Protein AF-H3H9A7-F1 (afdb_monomer)

Organism: Phytophthora ramorum (NCBI:txid164328)

Radius of gyration: 27.56 Å; Cα contacts (8 Å, |Δi|>4): 12; chains: 1; bounding box: 41×67×58 Å

Sequence (118 aa):
MSLPVTSWKRFARELHDGRIEQICILSDVERMTCEAEELNQLISEGADALSAKSKKERFDEQGWDSLKASPFYKVLREYKDVLPDDIPAELPQDKGVQHEIDLVPGTKYCVTRQWPLP

Secondary structure (DSSP, 8-state):
-PPPP--HHHHHHHHHTT----------HHHHHHHHHHHHHHHHHHHHHS----HHHHHHHHSTTGGGGSTTHHHHHHTTTTS-SS--SSPPPP-S-PPP--PPTTPPPP--PPPPP-

Structure (mmCIF, N/CA/C/O backbone):
data_AF-H3H9A7-F1
#
_entry.id   AF-H3H9A7-F1
#
loop_
_atom_site.group_PDB
_atom_site.id
_atom_site.type_symbol
_atom_site.label_atom_id
_atom_site.label_alt_id
_atom_site.label_comp_id
_atom_site.label_asym_id
_atom_site.label_entity_id
_atom_site.label_seq_id
_atom_site.pdbx_PDB_ins_code
_atom_site.Cartn_x
_atom_site.Cartn_y
_atom_site.Cartn_z
_atom_site.occupancy
_atom_site.B_iso_or_equiv
_atom_site.auth_seq_id
_atom_site.auth_comp_id
_atom_site.auth_asym_id
_atom_site.auth_atom_id
_atom_site.pdbx_PDB_model_num
ATOM 1 N N . MET A 1 1 ? 7.542 46.978 -25.874 1.00 48.00 1 MET A N 1
ATOM 2 C CA . MET A 1 1 ? 6.642 46.053 -26.595 1.00 48.00 1 MET A CA 1
ATOM 3 C C . MET A 1 1 ? 5.913 45.237 -25.541 1.00 48.00 1 MET A C 1
ATOM 5 O O . MET A 1 1 ? 6.565 44.449 -24.873 1.00 48.00 1 MET A O 1
ATOM 9 N N . SER A 1 2 ? 4.630 45.496 -25.290 1.00 65.75 2 SER A N 1
ATOM 10 C CA . SER A 1 2 ? 3.822 44.660 -24.394 1.00 65.75 2 SER A CA 1
ATOM 11 C C . SER A 1 2 ? 3.300 43.454 -25.171 1.00 65.75 2 SER A C 1
ATOM 13 O O . SER A 1 2 ? 2.890 43.588 -26.324 1.00 65.75 2 SER A O 1
ATOM 15 N N . LEU A 1 3 ? 3.328 42.273 -24.556 1.00 64.31 3 LEU A N 1
ATOM 16 C CA . LEU A 1 3 ? 2.652 41.113 -25.128 1.00 64.31 3 LEU A CA 1
ATOM 17 C C . LEU A 1 3 ? 1.132 41.343 -25.072 1.00 64.31 3 LEU A C 1
ATOM 19 O O . LEU A 1 3 ? 0.638 41.902 -24.086 1.00 64.31 3 LEU A O 1
ATOM 23 N N . PRO A 1 4 ? 0.377 40.943 -26.108 1.00 70.44 4 PRO A N 1
ATOM 24 C CA . PRO A 1 4 ? -1.071 41.057 -26.088 1.00 70.44 4 PRO A CA 1
ATOM 25 C C . PRO A 1 4 ? -1.639 40.169 -24.977 1.00 70.44 4 PRO A C 1
ATOM 27 O O . PRO A 1 4 ? -1.412 38.960 -24.944 1.00 70.44 4 PRO A O 1
ATOM 30 N N . VAL A 1 5 ? -2.393 40.772 -24.061 1.00 77.12 5 VAL A N 1
ATOM 31 C CA . VAL A 1 5 ? -3.079 40.035 -22.997 1.00 77.12 5 VAL A CA 1
ATOM 32 C C . VAL A 1 5 ? -4.300 39.345 -23.604 1.00 77.12 5 VAL A C 1
ATOM 34 O O . VAL A 1 5 ? -5.200 40.000 -24.128 1.00 77.12 5 VAL A O 1
ATOM 37 N N . THR A 1 6 ? -4.337 38.016 -23.540 1.00 83.00 6 THR A N 1
ATOM 38 C CA . THR A 1 6 ? -5.484 37.209 -23.974 1.00 83.00 6 THR A CA 1
ATOM 39 C C . THR A 1 6 ? -6.265 36.699 -22.765 1.00 83.00 6 THR A C 1
ATOM 41 O O . THR A 1 6 ? -5.703 36.423 -21.708 1.00 83.00 6 THR A O 1
ATOM 44 N N . SER A 1 7 ? -7.585 36.573 -22.898 1.00 88.88 7 SER A N 1
ATOM 45 C CA . SER A 1 7 ? -8.414 35.978 -21.843 1.00 88.88 7 SER A CA 1
ATOM 46 C C . SER A 1 7 ? -8.175 34.466 -21.742 1.00 88.88 7 SER A C 1
ATOM 48 O O . SER A 1 7 ? -8.057 33.799 -22.773 1.00 88.88 7 SER A O 1
ATOM 50 N N . TRP A 1 8 ? -8.250 33.901 -20.532 1.00 86.38 8 TRP A N 1
ATOM 51 C CA . TRP A 1 8 ? -8.105 32.455 -20.296 1.00 86.38 8 TRP A CA 1
ATOM 52 C C . TRP A 1 8 ? -9.012 31.592 -21.189 1.00 86.38 8 TRP A C 1
ATOM 54 O O . TRP A 1 8 ? -8.566 30.618 -21.788 1.00 86.38 8 TRP A O 1
ATOM 64 N N . LYS A 1 9 ? -10.281 31.992 -21.362 1.00 91.88 9 LYS A N 1
ATOM 65 C CA . LYS A 1 9 ? -11.243 31.270 -22.217 1.00 91.88 9 LYS A CA 1
ATOM 66 C C . LYS A 1 9 ? -10.794 31.185 -23.676 1.00 91.88 9 LYS A C 1
ATOM 68 O O . LYS A 1 9 ? -11.102 30.210 -24.352 1.00 91.88 9 LYS A O 1
ATOM 73 N N . ARG A 1 10 ? -10.132 32.228 -24.184 1.00 90.38 10 ARG A N 1
ATOM 74 C CA . ARG A 1 10 ? -9.617 32.258 -25.556 1.00 90.38 10 ARG A CA 1
ATOM 75 C C . ARG A 1 10 ? -8.350 31.420 -25.674 1.00 90.38 10 ARG A C 1
ATOM 77 O O . ARG A 1 10 ? -8.284 30.598 -26.578 1.00 90.38 10 ARG A O 1
ATOM 84 N N . PHE A 1 11 ? -7.426 31.582 -24.730 1.00 87.88 11 PHE A N 1
ATOM 85 C CA . PHE A 1 11 ? -6.205 30.786 -24.641 1.00 87.88 11 PHE A CA 1
ATOM 86 C C . PHE A 1 11 ? -6.499 29.278 -24.619 1.00 87.88 11 PHE A C 1
ATOM 88 O O . PHE A 1 11 ? -5.965 28.541 -25.437 1.00 87.88 11 PHE A O 1
ATOM 95 N N . ALA A 1 12 ? -7.426 28.828 -23.767 1.00 90.62 12 ALA A N 1
ATOM 96 C CA . ALA A 1 12 ? -7.792 27.415 -23.667 1.00 90.62 12 ALA A CA 1
ATOM 97 C C . ALA A 1 12 ? -8.382 26.847 -24.972 1.00 90.62 12 ALA A C 1
ATOM 99 O O . ALA A 1 12 ? -8.080 25.715 -25.340 1.00 90.62 12 ALA A O 1
ATOM 100 N N . ARG A 1 13 ? -9.195 27.634 -25.696 1.00 94.19 13 ARG A N 1
ATOM 101 C CA . ARG A 1 13 ? -9.719 27.229 -27.012 1.00 94.19 13 ARG A CA 1
ATOM 102 C C . ARG A 1 13 ? -8.615 27.129 -28.057 1.00 94.19 13 ARG A C 1
ATOM 104 O O . ARG A 1 13 ? -8.5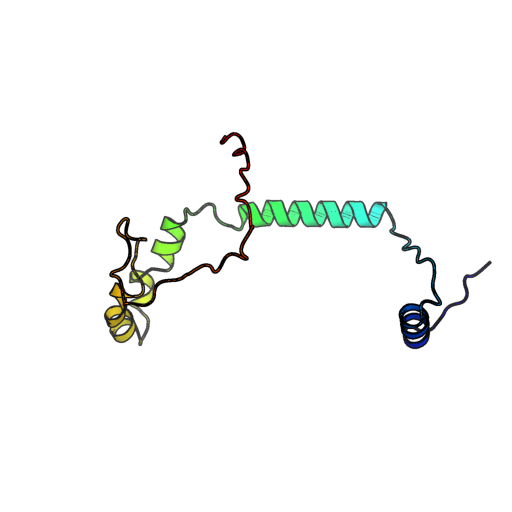39 26.137 -28.761 1.00 94.19 13 ARG A O 1
ATOM 111 N N . GLU A 1 14 ? -7.752 28.138 -28.148 1.00 92.12 14 GLU A N 1
ATOM 112 C CA . GLU A 1 14 ? -6.652 28.139 -29.118 1.00 92.12 14 GLU A CA 1
ATOM 113 C C . GLU A 1 14 ? -5.636 27.019 -28.833 1.00 92.12 14 GLU A C 1
ATOM 115 O O . GLU A 1 14 ? -5.111 26.438 -29.780 1.00 92.12 14 GLU A O 1
ATOM 120 N N . LEU A 1 15 ? -5.432 26.651 -27.563 1.00 89.88 15 LEU A N 1
ATOM 121 C CA . LEU A 1 15 ? -4.642 25.481 -27.174 1.00 89.88 15 LEU A CA 1
ATOM 122 C C . LEU A 1 15 ? -5.297 24.169 -27.630 1.00 89.88 15 LEU A C 1
ATOM 124 O O . LEU A 1 15 ? -4.635 23.330 -28.232 1.00 89.88 15 LEU A O 1
ATOM 128 N N . HIS A 1 16 ? -6.599 24.006 -27.374 1.00 91.88 16 HIS A N 1
ATOM 129 C CA . HIS A 1 16 ? -7.352 22.814 -27.773 1.00 91.88 16 HIS A CA 1
ATOM 130 C C . HIS A 1 16 ? -7.407 22.643 -29.298 1.00 91.88 16 HIS A C 1
ATOM 132 O O . HIS A 1 16 ? -7.290 21.535 -29.811 1.00 91.88 16 HIS A O 1
ATOM 138 N N . ASP A 1 17 ? -7.541 23.748 -30.030 1.00 94.81 17 A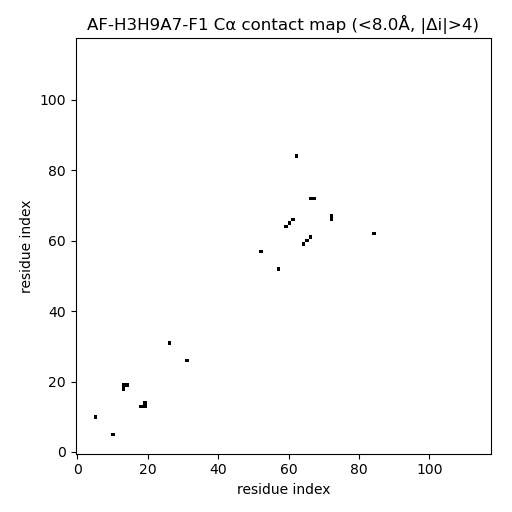SP A N 1
ATOM 139 C CA . ASP A 1 17 ? -7.592 23.756 -31.492 1.00 94.81 17 ASP A CA 1
ATOM 140 C C . ASP A 1 17 ? -6.199 23.629 -32.142 1.00 94.81 17 ASP A C 1
ATOM 142 O O . ASP A 1 17 ? -6.079 23.758 -33.360 1.00 94.81 17 ASP A O 1
ATOM 146 N N . GLY A 1 18 ? -5.137 23.431 -31.348 1.00 90.62 18 GLY A N 1
ATOM 147 C CA . GLY A 1 18 ? -3.762 23.282 -31.832 1.00 90.62 18 GLY A CA 1
ATOM 148 C C . GLY A 1 18 ? -3.171 24.548 -32.458 1.00 90.62 18 GLY A C 1
ATOM 149 O O . GLY A 1 18 ? -2.179 24.475 -33.174 1.00 90.62 18 GLY A O 1
ATOM 150 N N . ARG A 1 19 ? -3.773 25.719 -32.210 1.00 91.06 19 ARG A N 1
ATOM 151 C CA . ARG A 1 19 ? -3.323 27.014 -32.751 1.00 91.06 19 ARG A CA 1
ATOM 152 C C . ARG A 1 19 ? -2.171 27.637 -31.968 1.00 91.06 19 ARG A C 1
ATOM 154 O O . ARG A 1 19 ? -1.602 28.629 -32.414 1.00 91.06 19 ARG A O 1
ATOM 161 N N . ILE A 1 20 ? -1.856 27.091 -30.798 1.00 90.31 20 ILE A N 1
ATOM 162 C CA . ILE A 1 20 ? -0.732 27.519 -29.969 1.00 90.31 20 ILE A CA 1
ATOM 163 C C . ILE A 1 20 ? 0.385 26.492 -30.128 1.00 90.31 20 ILE A C 1
ATOM 165 O O . ILE A 1 20 ? 0.291 25.386 -29.606 1.00 90.31 20 ILE A O 1
ATOM 169 N N . GLU A 1 21 ? 1.443 26.871 -30.839 1.00 84.44 21 GLU A N 1
ATOM 170 C CA . GLU A 1 21 ? 2.592 25.994 -31.094 1.00 84.44 21 GLU A CA 1
ATOM 171 C C . GLU A 1 21 ? 3.597 25.987 -29.934 1.00 84.44 21 GLU A C 1
ATOM 173 O O . GLU A 1 21 ? 4.307 25.004 -29.729 1.00 84.44 21 GLU A O 1
ATOM 178 N N . GLN A 1 22 ? 3.673 27.081 -29.166 1.00 81.88 22 GLN A N 1
ATOM 179 C CA . GLN A 1 22 ? 4.638 27.251 -28.080 1.00 81.88 22 GLN A CA 1
ATOM 180 C C . GLN A 1 22 ? 4.037 28.032 -26.911 1.00 81.88 22 GLN A C 1
ATOM 182 O O . GLN A 1 22 ? 3.322 29.018 -27.095 1.00 81.88 22 GLN A O 1
ATOM 187 N N . ILE A 1 23 ? 4.371 27.602 -25.694 1.00 82.44 23 ILE A N 1
ATOM 188 C CA . ILE A 1 23 ? 4.047 28.292 -24.445 1.00 82.44 23 ILE A CA 1
ATOM 189 C C . ILE A 1 23 ? 5.354 28.460 -23.675 1.00 82.44 23 ILE A C 1
ATOM 191 O O . ILE A 1 23 ? 6.026 27.476 -23.375 1.00 82.44 23 ILE A O 1
ATOM 195 N N . CYS A 1 24 ? 5.695 29.701 -23.334 1.00 71.81 24 CYS A N 1
ATOM 196 C CA . CYS A 1 24 ? 6.826 30.005 -22.464 1.00 71.81 24 CYS A CA 1
ATOM 197 C C . CYS A 1 24 ? 6.302 30.387 -21.081 1.00 71.81 24 CYS A C 1
ATOM 199 O O . CYS A 1 24 ? 5.575 31.371 -20.937 1.00 71.81 24 CYS A O 1
ATOM 201 N N . ILE A 1 25 ? 6.683 29.616 -20.066 1.00 77.19 25 ILE A N 1
ATOM 202 C CA . ILE A 1 25 ? 6.432 29.952 -18.666 1.00 77.19 25 ILE A CA 1
ATOM 203 C C . ILE A 1 25 ? 7.657 30.720 -18.178 1.00 77.19 25 ILE A C 1
ATOM 205 O O . ILE A 1 25 ? 8.756 30.173 -18.134 1.00 77.19 25 ILE A O 1
ATOM 209 N N . LEU A 1 26 ? 7.478 31.998 -17.845 1.00 71.88 26 LEU A N 1
ATOM 210 C CA . LEU A 1 26 ? 8.517 32.783 -17.186 1.00 71.88 26 LEU A CA 1
ATOM 211 C C . LEU A 1 26 ? 8.544 32.371 -15.713 1.00 71.88 26 LEU A C 1
ATOM 213 O O . LEU A 1 26 ? 7.827 32.931 -14.887 1.00 71.88 26 LEU A O 1
ATOM 217 N N . SER A 1 27 ? 9.313 31.334 -15.403 1.00 64.69 27 SER A N 1
ATOM 218 C CA . SER A 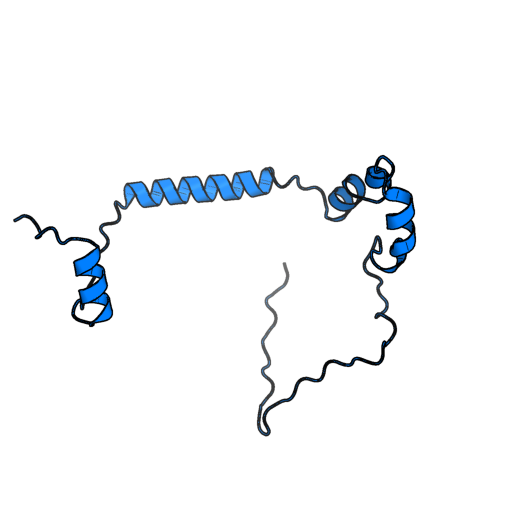1 27 ? 9.655 30.994 -14.028 1.00 64.69 27 SER A CA 1
ATOM 219 C C . SER A 1 27 ? 10.710 31.983 -13.546 1.00 64.69 27 SER A C 1
ATOM 221 O O . SER A 1 27 ? 11.811 32.028 -14.094 1.00 64.69 27 SER A O 1
ATOM 223 N N . ASP A 1 28 ? 10.360 32.782 -12.543 1.00 70.75 28 ASP A N 1
ATOM 224 C CA . ASP A 1 28 ? 11.341 33.518 -11.756 1.00 70.75 28 ASP A CA 1
ATOM 225 C C . ASP A 1 28 ? 12.224 32.479 -11.056 1.00 70.75 28 ASP A C 1
ATOM 227 O O . ASP A 1 28 ? 11.769 31.775 -10.152 1.00 70.75 28 ASP A O 1
ATOM 231 N N . VAL A 1 29 ? 13.436 32.285 -11.580 1.00 62.09 29 VAL A N 1
ATOM 232 C CA . VAL A 1 29 ? 14.341 31.210 -11.153 1.00 62.09 29 VAL A CA 1
ATOM 233 C C . VAL A 1 29 ? 14.625 31.321 -9.658 1.00 62.09 29 VAL A C 1
ATOM 235 O O . VAL A 1 29 ? 14.661 30.294 -8.990 1.00 62.09 29 VAL A O 1
ATOM 238 N N . GLU A 1 30 ? 14.717 32.543 -9.125 1.00 62.84 30 GLU A N 1
ATOM 239 C CA . GLU A 1 30 ? 14.923 32.791 -7.694 1.00 62.84 30 GLU A CA 1
ATOM 240 C C . GLU A 1 30 ? 13.719 32.344 -6.857 1.00 62.84 30 GLU A C 1
ATOM 242 O O . GLU A 1 30 ? 13.877 31.722 -5.806 1.00 62.84 30 GLU A O 1
ATOM 247 N N . ARG A 1 31 ? 12.493 32.580 -7.341 1.00 63.56 31 ARG A N 1
ATOM 248 C CA . ARG A 1 31 ? 11.282 32.126 -6.645 1.00 63.56 31 ARG A CA 1
ATOM 249 C C . ARG A 1 31 ? 11.145 30.607 -6.679 1.00 63.56 31 ARG A C 1
ATOM 251 O O . ARG A 1 31 ? 10.725 30.012 -5.695 1.00 63.56 31 ARG A O 1
ATOM 258 N N . MET A 1 32 ? 11.531 29.981 -7.789 1.00 61.06 32 MET A N 1
ATOM 259 C CA . MET A 1 32 ? 11.477 28.529 -7.945 1.00 61.06 32 MET A CA 1
ATOM 260 C C . MET A 1 32 ? 12.516 27.818 -7.070 1.00 61.06 32 MET A C 1
ATOM 262 O O . MET A 1 32 ? 12.232 26.741 -6.553 1.00 61.06 32 MET A O 1
ATOM 266 N N . THR A 1 33 ? 13.697 28.415 -6.869 1.00 64.00 33 THR A N 1
ATOM 267 C CA . THR A 1 33 ? 14.698 27.886 -5.933 1.00 64.00 33 THR A CA 1
ATOM 268 C C . THR A 1 33 ? 14.241 28.016 -4.486 1.00 64.00 33 THR A C 1
ATOM 270 O O . THR A 1 33 ? 14.357 27.039 -3.756 1.00 64.00 33 THR A O 1
ATOM 273 N N . CYS A 1 34 ? 13.634 29.143 -4.093 1.00 65.75 34 CYS A N 1
ATOM 274 C CA . CYS A 1 34 ? 13.072 29.299 -2.747 1.00 65.75 34 CYS A CA 1
ATOM 275 C C . CYS A 1 34 ? 11.914 28.323 -2.495 1.00 65.75 34 CYS A C 1
ATOM 277 O O . CYS A 1 34 ? 11.913 27.635 -1.484 1.00 65.75 34 CYS A O 1
ATOM 279 N N . GLU A 1 35 ? 10.971 28.191 -3.436 1.00 68.75 35 GLU A N 1
ATOM 280 C CA . GLU A 1 35 ? 9.858 27.233 -3.328 1.00 68.75 35 GLU A CA 1
ATOM 281 C C . GLU A 1 35 ? 10.370 25.777 -3.276 1.00 68.75 35 GLU A C 1
ATOM 283 O O . GLU A 1 35 ? 9.828 24.950 -2.546 1.00 68.75 35 GLU A O 1
ATOM 288 N N . ALA A 1 36 ? 11.435 25.444 -4.015 1.00 73.12 36 ALA A N 1
ATOM 289 C CA . ALA A 1 36 ? 12.051 24.117 -3.973 1.00 73.12 36 ALA A CA 1
ATOM 290 C C . ALA A 1 36 ? 12.813 23.857 -2.663 1.00 73.12 36 ALA A C 1
ATOM 292 O O . ALA A 1 36 ? 12.775 22.741 -2.147 1.00 73.12 36 ALA A O 1
ATOM 293 N N . GLU A 1 37 ? 13.498 24.860 -2.116 1.00 76.44 37 GLU A N 1
ATOM 294 C CA . GLU A 1 37 ? 14.156 24.786 -0.809 1.00 76.44 37 GLU A CA 1
ATOM 295 C C . GLU A 1 37 ? 13.131 24.656 0.321 1.00 76.44 37 GLU A C 1
ATOM 297 O O . GLU A 1 37 ? 13.282 23.773 1.159 1.00 76.44 37 GLU A O 1
ATOM 302 N N . GLU A 1 38 ? 12.042 25.428 0.286 1.00 74.62 38 GLU A N 1
ATOM 303 C CA . GLU A 1 38 ? 10.912 25.317 1.217 1.0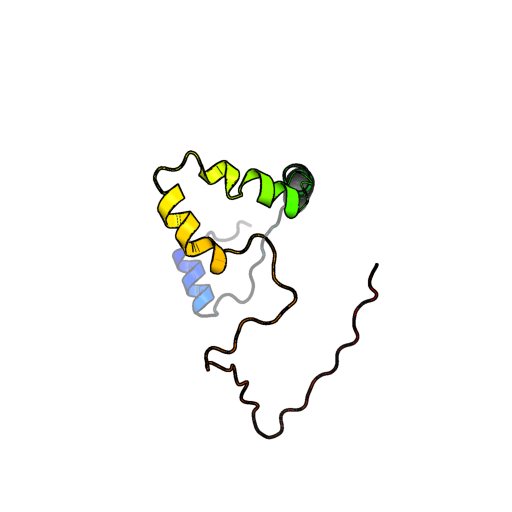0 74.62 38 GLU A CA 1
ATOM 304 C C . GLU A 1 38 ? 10.240 23.940 1.133 1.00 74.62 38 GLU A C 1
ATOM 306 O O . GLU A 1 38 ? 9.941 23.332 2.160 1.00 74.62 38 GLU A O 1
ATOM 311 N N . LEU A 1 39 ? 10.053 23.393 -0.075 1.00 71.69 39 LEU A N 1
ATOM 312 C CA . LEU A 1 39 ? 9.542 22.032 -0.257 1.00 71.69 39 LEU A CA 1
ATOM 313 C C . LEU A 1 39 ? 10.513 20.976 0.279 1.00 71.69 39 LEU A C 1
ATOM 315 O O . LEU A 1 39 ? 10.078 20.032 0.933 1.00 71.69 39 LEU A O 1
ATOM 319 N N . ASN A 1 40 ? 11.817 21.124 0.045 1.00 76.75 40 ASN A N 1
ATOM 320 C CA . ASN A 1 40 ? 12.826 20.218 0.598 1.00 76.75 40 ASN A CA 1
ATOM 321 C C . ASN A 1 40 ? 12.879 20.297 2.130 1.00 76.75 40 ASN A C 1
ATOM 323 O O . ASN A 1 40 ? 13.037 19.271 2.791 1.00 76.75 40 ASN A O 1
ATOM 327 N N . GLN A 1 41 ? 12.694 21.489 2.695 1.00 75.88 41 GLN A N 1
ATOM 328 C CA . GLN A 1 41 ? 12.637 21.712 4.134 1.00 75.88 41 GLN A CA 1
ATOM 329 C C . GLN A 1 41 ? 11.369 21.092 4.731 1.00 75.88 41 GLN A C 1
ATOM 331 O O . GLN A 1 41 ? 11.473 20.345 5.694 1.00 75.88 41 GLN A O 1
ATOM 336 N N . LEU A 1 42 ? 10.208 21.245 4.084 1.00 68.12 42 LEU A N 1
ATOM 337 C CA . LEU A 1 42 ? 8.960 20.563 4.451 1.00 68.12 42 LEU A CA 1
ATOM 338 C C . LEU A 1 42 ? 9.041 19.036 4.319 1.00 68.12 42 LEU A C 1
ATOM 340 O O . LEU A 1 42 ? 8.424 18.323 5.105 1.00 68.12 42 LEU A O 1
ATOM 344 N N . ILE A 1 43 ? 9.785 18.508 3.343 1.00 69.56 43 ILE A N 1
ATOM 345 C CA . ILE A 1 43 ? 10.017 17.061 3.201 1.00 69.56 43 ILE A CA 1
ATOM 346 C C . ILE A 1 43 ? 10.941 16.556 4.314 1.00 69.56 43 ILE A C 1
ATOM 348 O O . ILE A 1 43 ? 10.679 15.497 4.881 1.00 69.56 43 ILE A O 1
ATOM 352 N N . SER A 1 44 ? 11.988 17.311 4.657 1.00 64.56 44 SER A N 1
ATOM 353 C CA . SER A 1 44 ? 12.905 16.980 5.754 1.00 64.56 44 SER A CA 1
ATOM 354 C C . SER A 1 44 ? 12.209 17.062 7.115 1.00 64.56 44 SER A C 1
ATOM 356 O O . SER A 1 44 ? 12.292 16.134 7.911 1.00 64.56 44 SER A O 1
ATOM 358 N N . GLU A 1 45 ? 11.448 18.126 7.362 1.00 60.09 45 GLU A N 1
ATOM 359 C CA . GLU A 1 45 ? 10.630 18.295 8.565 1.00 60.09 45 GLU A CA 1
ATOM 360 C C . GLU A 1 45 ? 9.473 17.296 8.603 1.00 60.09 45 GLU A C 1
ATOM 362 O O . GLU A 1 45 ? 9.103 16.823 9.670 1.00 60.09 45 GLU A O 1
ATOM 367 N N . GLY A 1 46 ? 8.919 16.915 7.451 1.00 54.59 46 GLY A N 1
ATOM 368 C CA . GLY A 1 46 ? 7.938 15.841 7.323 1.00 54.59 46 GLY A CA 1
ATOM 369 C C . GLY A 1 46 ? 8.527 14.468 7.643 1.00 54.59 46 GLY A C 1
ATOM 370 O O . GLY A 1 46 ? 7.834 13.633 8.220 1.00 54.59 46 GLY A O 1
ATOM 371 N N . ALA A 1 47 ? 9.806 14.237 7.335 1.00 52.78 47 ALA A N 1
ATOM 372 C CA . ALA A 1 47 ? 10.528 13.035 7.740 1.00 52.78 47 ALA A CA 1
ATOM 373 C C . ALA A 1 47 ? 10.785 12.997 9.259 1.00 52.78 47 ALA A C 1
ATOM 375 O O . ALA A 1 47 ? 10.706 11.920 9.842 1.00 52.78 47 ALA A O 1
ATOM 376 N N . ASP A 1 48 ? 10.988 14.153 9.899 1.00 53.19 48 ASP A N 1
ATOM 377 C CA . ASP A 1 48 ? 11.134 14.276 11.359 1.00 53.19 48 ASP A CA 1
ATOM 378 C C . ASP A 1 48 ? 9.778 14.313 12.111 1.00 53.19 48 ASP A C 1
ATOM 380 O O . ASP A 1 48 ? 9.671 13.838 13.246 1.00 53.19 48 ASP A O 1
ATOM 384 N N . ALA A 1 49 ? 8.707 14.817 11.482 1.00 49.97 49 ALA A N 1
ATOM 385 C CA . ALA A 1 49 ? 7.333 14.840 12.006 1.00 49.97 49 ALA A CA 1
ATOM 386 C C . ALA A 1 49 ? 6.595 13.508 11.800 1.00 49.97 49 ALA A C 1
ATOM 388 O O . ALA A 1 49 ? 5.675 13.166 12.552 1.00 49.97 49 ALA A O 1
ATOM 389 N N . LEU A 1 50 ? 7.039 12.693 10.842 1.00 51.41 50 LEU A N 1
ATOM 390 C CA . LEU A 1 50 ? 6.886 11.251 10.919 1.00 51.41 50 LEU A CA 1
ATOM 391 C C . LEU A 1 50 ? 7.810 10.772 12.029 1.00 51.41 50 LEU A C 1
ATOM 393 O O . LEU A 1 50 ? 8.888 10.263 11.753 1.00 51.41 50 LEU A O 1
ATOM 397 N N . SER A 1 51 ? 7.364 10.910 13.281 1.00 55.00 51 SER A N 1
ATOM 398 C CA . SER A 1 51 ? 8.018 10.278 14.421 1.00 55.00 51 SER A CA 1
ATOM 399 C C . SER A 1 51 ? 8.545 8.917 13.975 1.00 55.00 51 SER A C 1
ATOM 401 O O . SER A 1 51 ? 7.766 8.098 13.455 1.00 55.00 51 SER A O 1
ATOM 403 N N . ALA A 1 52 ? 9.858 8.715 14.130 1.00 57.88 52 ALA A N 1
ATOM 404 C CA . ALA A 1 52 ? 10.594 7.501 13.778 1.00 57.88 52 ALA A CA 1
ATOM 405 C C . ALA A 1 52 ? 10.130 6.270 14.578 1.00 57.88 52 ALA A C 1
ATOM 407 O O . ALA A 1 52 ? 10.847 5.281 14.691 1.00 57.88 52 ALA A O 1
ATOM 408 N N . LYS A 1 53 ? 8.916 6.327 15.134 1.00 57.78 53 LYS A N 1
ATOM 409 C CA . LYS A 1 53 ? 8.143 5.189 15.573 1.00 57.78 53 LYS A CA 1
ATOM 410 C C . LYS A 1 53 ? 8.163 4.157 14.468 1.00 57.78 53 LYS A C 1
ATOM 412 O O . LYS A 1 53 ? 7.665 4.382 13.357 1.00 57.78 53 LYS A O 1
ATOM 417 N N . SER A 1 54 ? 8.739 3.018 14.810 1.00 67.06 54 SER A N 1
ATOM 418 C CA . SER A 1 54 ? 8.654 1.809 14.021 1.00 67.06 54 SER A CA 1
ATOM 419 C C . SER A 1 54 ? 7.191 1.528 13.664 1.00 67.06 54 SER A C 1
ATOM 421 O O . SER A 1 54 ? 6.255 1.927 14.365 1.00 67.06 54 SER A O 1
ATOM 423 N N . LYS A 1 55 ? 6.970 0.790 12.572 1.00 66.62 55 LYS A N 1
ATOM 424 C CA . LYS A 1 55 ? 5.630 0.299 12.211 1.00 66.62 55 LYS A CA 1
ATOM 425 C C . LYS A 1 55 ? 4.924 -0.362 13.408 1.00 66.62 55 LYS A C 1
ATOM 427 O O . LYS A 1 55 ? 3.714 -0.222 13.545 1.00 66.62 55 LYS A O 1
ATOM 432 N N . LYS A 1 56 ? 5.700 -1.019 14.277 1.00 67.75 56 LYS A N 1
ATOM 433 C CA . LYS A 1 56 ? 5.236 -1.648 15.511 1.00 67.75 56 LYS A CA 1
ATOM 434 C C . LYS A 1 56 ? 4.739 -0.630 16.537 1.00 67.75 56 LYS A C 1
ATOM 436 O O . LYS A 1 56 ? 3.623 -0.770 17.005 1.00 67.75 56 LYS A O 1
ATOM 441 N N . GLU A 1 57 ? 5.487 0.436 16.809 1.00 69.50 57 GLU A N 1
ATOM 442 C CA . GLU A 1 57 ? 5.062 1.475 17.763 1.00 69.50 57 GLU A CA 1
ATOM 443 C C . GLU A 1 57 ? 3.795 2.211 17.317 1.00 69.50 57 GLU A C 1
ATOM 445 O O . GLU A 1 57 ? 2.924 2.485 18.138 1.00 69.50 57 GLU A O 1
ATOM 450 N N . ARG A 1 58 ? 3.640 2.491 16.014 1.00 69.69 58 ARG A N 1
ATOM 451 C CA . ARG A 1 58 ? 2.388 3.084 15.502 1.00 69.69 58 ARG A CA 1
ATOM 452 C C . ARG A 1 58 ? 1.206 2.132 15.650 1.00 69.69 58 ARG A C 1
ATOM 454 O O . ARG A 1 58 ? 0.097 2.585 15.921 1.00 69.69 58 ARG A O 1
ATOM 461 N N . PHE A 1 59 ? 1.445 0.837 15.454 1.00 66.62 59 PHE A N 1
ATOM 462 C CA . PHE A 1 59 ? 0.430 -0.187 15.654 1.00 66.62 59 PHE A CA 1
ATOM 463 C C . PHE A 1 59 ? 0.076 -0.340 17.134 1.00 66.62 59 P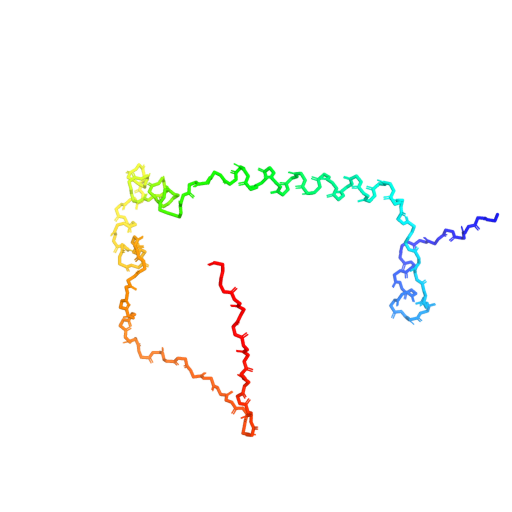HE A C 1
ATOM 465 O O . PHE A 1 59 ? -1.100 -0.384 17.449 1.00 66.62 59 PHE A O 1
ATOM 472 N N . ASP A 1 60 ? 1.047 -0.336 18.045 1.00 69.31 60 ASP A N 1
ATOM 473 C CA . ASP A 1 60 ? 0.798 -0.464 19.485 1.00 69.31 60 ASP A CA 1
ATOM 474 C C . ASP A 1 60 ? 0.029 0.758 20.035 1.00 69.31 60 ASP A C 1
ATOM 476 O O . ASP A 1 60 ? -0.904 0.603 20.822 1.00 69.31 60 ASP A O 1
ATOM 480 N N . GLU A 1 61 ? 0.334 1.971 19.555 1.00 74.56 61 GLU A N 1
ATOM 481 C CA . GLU A 1 61 ? -0.402 3.196 19.914 1.00 74.56 61 GLU A CA 1
ATOM 482 C C . GLU A 1 61 ? -1.830 3.249 19.351 1.00 74.56 61 GLU A C 1
ATOM 484 O O . GLU A 1 61 ? -2.708 3.871 19.952 1.00 74.56 61 GLU A O 1
ATOM 489 N N . GLN A 1 62 ? -2.089 2.614 18.207 1.00 73.94 62 GLN A N 1
ATOM 490 C CA . GLN A 1 62 ? -3.413 2.575 17.564 1.00 73.94 62 GLN A CA 1
ATOM 491 C C . GLN A 1 62 ? -4.099 1.206 17.674 1.00 73.94 62 GLN A C 1
ATOM 493 O O . GLN A 1 62 ? -5.144 0.982 17.065 1.00 73.94 62 GLN A O 1
ATOM 498 N N . GLY A 1 63 ? -3.511 0.292 18.441 1.00 78.31 63 GLY A N 1
ATOM 499 C CA . GLY A 1 63 ? -3.878 -1.115 18.454 1.00 78.31 63 GLY A CA 1
ATOM 500 C C . GLY A 1 63 ? -5.142 -1.386 19.257 1.00 78.31 63 GLY A C 1
ATOM 501 O O . GLY A 1 63 ? -5.866 -0.487 19.695 1.00 78.31 63 GLY A O 1
ATOM 502 N N . TRP A 1 64 ? -5.403 -2.668 19.509 1.00 83.38 64 TRP A N 1
ATOM 503 C CA . TRP A 1 64 ? -6.596 -3.107 20.239 1.00 83.38 64 TRP A CA 1
ATOM 504 C C . TRP A 1 64 ? -6.754 -2.475 21.622 1.00 83.38 64 TRP A C 1
ATOM 506 O O . TRP A 1 64 ? -7.882 -2.319 22.089 1.00 83.38 64 TRP A O 1
ATOM 516 N N . ASP A 1 65 ? -5.655 -2.113 22.280 1.00 83.38 65 ASP A N 1
ATOM 517 C CA . ASP A 1 65 ? -5.690 -1.502 23.606 1.00 83.38 65 ASP A CA 1
ATOM 518 C C . ASP A 1 65 ? -6.257 -0.077 23.577 1.00 83.38 65 ASP A C 1
ATOM 520 O O . ASP A 1 65 ? -7.081 0.258 24.432 1.00 83.38 65 ASP A O 1
ATOM 524 N N . SER A 1 66 ? -5.940 0.711 22.548 1.00 84.25 66 SER A N 1
ATOM 525 C CA . SER A 1 66 ? -6.521 2.044 22.330 1.00 84.25 66 SER A CA 1
ATOM 526 C C . SER A 1 66 ? -8.011 1.983 21.992 1.00 84.25 66 SER A C 1
ATOM 528 O O . SER A 1 66 ? -8.780 2.884 22.329 1.00 84.25 66 SER A O 1
ATOM 530 N N . LEU A 1 67 ? -8.458 0.878 21.394 1.00 85.25 67 LEU A N 1
ATOM 531 C CA . LEU A 1 67 ? -9.862 0.660 21.051 1.00 85.25 67 LEU A CA 1
ATOM 532 C C . LEU A 1 67 ? -10.729 0.249 22.248 1.00 85.25 67 LEU A C 1
ATOM 534 O O . LEU A 1 67 ? -11.951 0.290 22.125 1.00 85.25 67 LEU A O 1
ATOM 538 N N . LYS A 1 68 ? -10.158 -0.096 23.414 1.00 85.75 68 LYS A N 1
ATOM 539 C CA . LYS A 1 68 ? -10.929 -0.519 24.605 1.00 85.75 68 LYS A CA 1
ATOM 540 C C . LYS A 1 68 ? -11.906 0.540 25.114 1.00 85.75 68 LYS A C 1
ATOM 542 O O . LYS A 1 68 ? -12.930 0.187 25.692 1.00 85.75 68 LYS A O 1
ATOM 547 N N . ALA A 1 69 ? -11.598 1.819 24.902 1.00 89.19 69 ALA A N 1
ATOM 548 C CA . ALA A 1 69 ? -12.478 2.930 25.262 1.00 89.19 69 ALA A CA 1
ATOM 549 C C . ALA A 1 69 ? -13.631 3.136 24.259 1.00 89.19 69 ALA A C 1
ATOM 551 O O . ALA A 1 69 ? -14.579 3.864 24.550 1.00 89.19 69 ALA A O 1
ATOM 552 N N . SER A 1 70 ? -13.566 2.507 23.079 1.00 87.31 70 SER A N 1
ATOM 553 C CA . SER A 1 70 ? -14.598 2.627 22.054 1.00 87.31 70 SER A CA 1
ATOM 554 C C . SER A 1 70 ? -15.862 1.861 22.458 1.00 87.31 70 SER A C 1
ATOM 556 O O . SER A 1 70 ? -15.780 0.679 22.811 1.00 87.31 70 SER A O 1
ATOM 558 N N . PRO A 1 71 ? -17.059 2.455 22.299 1.00 91.81 71 PRO A N 1
ATOM 559 C CA . PRO A 1 71 ? -18.330 1.747 22.461 1.00 91.81 71 PRO A CA 1
ATOM 560 C C . PRO A 1 71 ? -18.454 0.498 21.573 1.00 91.81 71 PRO A C 1
ATOM 562 O O . PRO A 1 71 ? -19.209 -0.420 21.888 1.00 91.81 71 PRO A O 1
ATOM 565 N N . PHE A 1 72 ? -17.693 0.446 20.475 1.00 87.75 72 PHE A N 1
ATOM 566 C CA . PHE A 1 72 ? -17.714 -0.636 19.491 1.00 87.75 72 PHE A CA 1
ATOM 567 C C . PHE A 1 72 ? -16.681 -1.737 19.756 1.00 87.75 72 PHE A C 1
ATOM 569 O O . PHE A 1 72 ? -16.607 -2.688 18.982 1.00 87.75 72 PHE A O 1
ATOM 576 N N . TYR A 1 73 ? -15.900 -1.656 20.840 1.00 89.31 73 TYR A N 1
ATOM 577 C CA . TYR A 1 73 ? -14.805 -2.594 21.114 1.00 89.31 73 TYR A CA 1
ATOM 578 C C . TYR A 1 73 ? -15.231 -4.068 21.062 1.00 89.31 73 TYR A C 1
ATOM 580 O O . TYR A 1 73 ? -14.512 -4.900 20.515 1.00 89.31 73 TYR A O 1
ATOM 588 N N . LYS A 1 74 ? -16.424 -4.391 21.585 1.00 88.88 74 LYS A N 1
ATOM 589 C CA . LYS A 1 74 ? -16.970 -5.758 21.552 1.00 88.88 74 LYS A CA 1
ATOM 590 C C . LYS A 1 74 ? -17.130 -6.279 20.126 1.00 88.88 74 LYS A C 1
ATOM 592 O O . LYS A 1 74 ? -16.663 -7.372 19.844 1.00 88.88 74 LYS A O 1
ATOM 597 N N . VAL A 1 75 ? -17.720 -5.466 19.251 1.00 91.31 75 VAL A N 1
ATOM 598 C CA . VAL A 1 75 ? -17.923 -5.808 17.838 1.00 91.31 75 VAL A CA 1
ATOM 599 C C . VAL A 1 75 ? -16.579 -5.936 17.138 1.00 91.31 75 VAL A C 1
ATOM 601 O O . VAL A 1 75 ? -16.329 -6.927 16.476 1.00 91.31 75 VAL A O 1
ATOM 604 N N . LEU A 1 76 ? -15.669 -4.978 17.329 1.00 87.81 76 LEU A N 1
ATOM 605 C CA . LEU A 1 76 ? -14.356 -5.015 16.680 1.00 87.81 76 LEU A CA 1
ATOM 606 C C . LEU A 1 76 ? -13.567 -6.277 17.062 1.00 87.81 76 LEU A C 1
ATOM 608 O O . LEU A 1 76 ? -12.927 -6.884 16.210 1.00 87.81 76 LEU A O 1
ATOM 612 N N . ARG A 1 77 ? -13.653 -6.709 18.326 1.00 87.44 77 ARG A N 1
ATOM 613 C CA . ARG A 1 77 ? -12.979 -7.917 18.818 1.00 87.44 77 ARG A CA 1
ATOM 614 C C . ARG A 1 77 ? -13.487 -9.203 18.160 1.00 87.44 77 ARG A C 1
ATOM 616 O O . ARG A 1 77 ? -12.725 -10.163 18.089 1.00 87.44 77 ARG A O 1
ATOM 623 N N . GLU A 1 78 ? -14.734 -9.231 17.689 1.00 89.50 78 GLU A N 1
ATOM 624 C CA . GLU A 1 78 ? -15.285 -10.368 16.937 1.00 89.50 78 GLU A CA 1
ATOM 625 C C . GLU A 1 78 ? -14.604 -10.542 15.570 1.00 89.50 78 GLU A C 1
ATOM 627 O O . GLU A 1 78 ? -14.560 -11.659 15.075 1.00 89.50 78 GLU A O 1
ATOM 632 N N . TYR A 1 79 ? -14.011 -9.479 15.012 1.00 85.69 79 TYR A N 1
ATOM 633 C CA . TYR A 1 79 ? -13.315 -9.475 13.715 1.00 85.69 79 TYR A CA 1
ATOM 634 C C . TYR A 1 79 ? -11.783 -9.474 13.848 1.00 85.69 79 TYR A C 1
ATOM 636 O O . TYR A 1 79 ? -11.069 -9.043 12.937 1.00 85.69 79 TYR A O 1
ATOM 644 N N . LYS A 1 80 ? -11.244 -9.916 14.993 1.00 82.38 80 LYS A N 1
ATOM 645 C CA . LYS A 1 80 ? -9.788 -9.925 15.227 1.00 82.38 80 LYS A CA 1
ATOM 646 C C . LYS A 1 80 ? -9.032 -10.810 14.221 1.00 82.38 80 LYS A C 1
ATOM 648 O O . LYS A 1 80 ? -7.881 -10.541 13.901 1.00 82.38 80 LYS A O 1
ATOM 653 N N . ASP A 1 81 ? -9.672 -11.857 13.722 1.00 76.88 81 ASP A N 1
ATOM 654 C CA . ASP A 1 81 ? -9.151 -12.758 12.692 1.00 76.88 81 ASP A CA 1
ATOM 655 C C . ASP A 1 81 ? -9.014 -12.091 11.312 1.00 76.88 81 ASP A C 1
ATOM 657 O O . ASP A 1 81 ? -8.113 -12.431 10.548 1.00 76.88 81 ASP A O 1
ATOM 661 N N . VAL A 1 82 ? -9.878 -11.119 11.002 1.00 80.25 82 VAL A N 1
ATOM 662 C CA . VAL A 1 82 ? -9.834 -10.334 9.757 1.00 80.25 82 VAL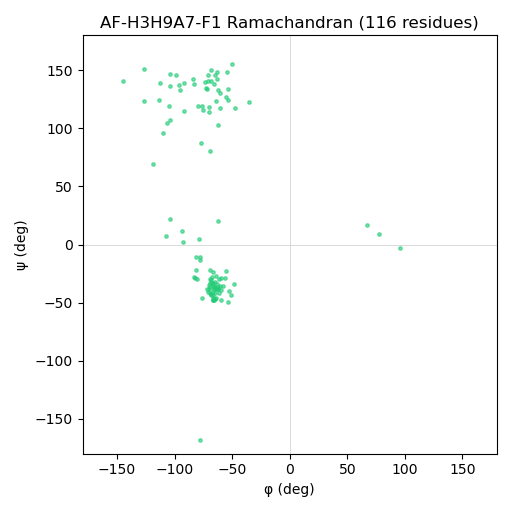 A CA 1
ATOM 663 C C . VAL A 1 82 ? -8.795 -9.212 9.832 1.00 80.25 82 VAL A C 1
ATOM 665 O O . VAL A 1 82 ? -8.221 -8.830 8.812 1.00 80.25 82 VAL A O 1
ATOM 668 N N . LEU A 1 83 ? -8.542 -8.694 11.035 1.00 77.31 83 LEU A N 1
ATOM 669 C CA . LEU A 1 83 ? -7.586 -7.621 11.311 1.00 77.31 83 LEU A CA 1
ATOM 670 C C . LEU A 1 83 ? -6.484 -8.122 12.263 1.00 77.31 83 LEU A C 1
ATOM 672 O O . LEU A 1 83 ? -6.456 -7.721 13.430 1.00 77.31 83 LEU A O 1
ATOM 676 N N . PRO A 1 84 ? -5.601 -9.027 11.799 1.00 75.25 84 PRO A N 1
ATOM 677 C CA . PRO A 1 84 ? -4.558 -9.590 12.641 1.00 75.25 84 PRO A CA 1
ATOM 678 C C . PRO A 1 84 ? -3.510 -8.538 13.024 1.00 75.25 84 PRO A C 1
ATOM 680 O O . PRO A 1 84 ? -3.234 -7.604 12.269 1.00 75.25 84 PRO A O 1
ATOM 683 N N . ASP A 1 85 ? -2.913 -8.729 14.202 1.00 75.06 85 ASP A N 1
ATOM 684 C CA . ASP A 1 85 ? -1.889 -7.831 14.755 1.00 75.06 85 ASP A CA 1
ATOM 685 C C . ASP A 1 85 ? -0.595 -7.847 13.930 1.00 75.06 85 ASP A C 1
ATOM 687 O O . ASP A 1 85 ? 0.045 -6.819 13.722 1.00 75.06 85 ASP A O 1
ATOM 691 N N . ASP A 1 86 ? -0.255 -9.021 13.401 1.00 76.31 86 ASP A N 1
ATOM 692 C CA . ASP A 1 86 ? 0.897 -9.248 12.543 1.00 76.31 86 ASP A CA 1
ATOM 693 C C . ASP A 1 86 ? 0.453 -9.933 11.249 1.00 76.31 86 ASP A C 1
ATOM 695 O O . ASP A 1 86 ? -0.514 -10.698 11.223 1.00 76.31 86 ASP A O 1
ATOM 699 N N . ILE A 1 87 ? 1.184 -9.680 10.161 1.00 77.50 87 ILE A N 1
ATOM 700 C CA . ILE A 1 87 ? 0.974 -10.414 8.910 1.00 77.50 87 ILE A CA 1
ATOM 701 C C . ILE A 1 87 ? 1.469 -11.848 9.146 1.00 77.50 87 ILE A C 1
ATOM 703 O O . ILE A 1 87 ? 2.659 -12.023 9.430 1.00 77.50 87 ILE A O 1
ATOM 707 N N . PRO A 1 88 ? 0.603 -12.871 9.045 1.00 75.81 88 PRO A N 1
ATOM 708 C CA . PRO A 1 88 ? 1.030 -14.248 9.231 1.00 75.81 88 PRO A CA 1
ATOM 709 C C . PRO A 1 88 ? 2.047 -14.633 8.150 1.00 75.81 88 PRO A C 1
ATOM 711 O O . PRO A 1 88 ? 1.935 -14.224 6.996 1.00 75.81 88 PRO A O 1
ATOM 714 N N . ALA A 1 89 ? 3.049 -15.430 8.527 1.00 78.88 89 ALA A N 1
ATOM 715 C CA . ALA A 1 89 ? 4.027 -15.967 7.576 1.00 78.88 89 ALA A CA 1
ATOM 716 C C . ALA A 1 89 ? 3.403 -17.007 6.628 1.00 78.88 89 ALA A C 1
ATOM 718 O O . ALA A 1 89 ? 3.924 -17.273 5.546 1.00 78.88 89 ALA A O 1
ATOM 719 N N . GLU A 1 90 ? 2.291 -17.602 7.053 1.00 83.25 90 GLU A N 1
ATOM 720 C CA . GLU A 1 90 ? 1.519 -18.565 6.284 1.00 83.25 90 GLU A CA 1
ATOM 721 C C . GLU A 1 90 ? 0.558 -17.845 5.336 1.00 83.25 90 GLU A C 1
ATOM 723 O O . GLU A 1 90 ? -0.027 -16.812 5.673 1.00 83.25 90 GLU A O 1
ATOM 728 N N . LEU A 1 91 ? 0.386 -18.402 4.136 1.00 80.19 91 LEU A N 1
ATOM 729 C CA . LEU A 1 91 ? -0.599 -17.890 3.193 1.00 80.19 91 LEU A CA 1
ATOM 730 C C . LEU A 1 91 ? -2.016 -18.081 3.758 1.00 80.19 91 LEU A C 1
ATOM 732 O O . LEU A 1 91 ? -2.278 -19.084 4.427 1.00 80.19 91 LEU A O 1
ATOM 736 N N . PRO A 1 92 ? -2.948 -17.155 3.468 1.00 75.81 92 PRO A N 1
ATOM 737 C CA . PRO A 1 92 ? -4.346 -17.337 3.827 1.00 75.81 92 PRO A CA 1
ATOM 738 C C . PRO A 1 92 ? -4.877 -18.660 3.273 1.00 75.81 92 PRO A C 1
ATOM 740 O O . PRO A 1 92 ? -4.470 -19.096 2.195 1.00 75.81 92 PRO A O 1
ATOM 743 N N . GLN A 1 93 ? -5.825 -19.270 3.986 1.00 79.56 93 GLN A N 1
ATOM 744 C CA . GLN A 1 93 ? -6.523 -20.450 3.485 1.00 79.56 93 GLN A CA 1
ATOM 745 C C . GLN A 1 93 ? -7.112 -20.158 2.100 1.00 79.56 93 GLN A C 1
ATOM 747 O O . GLN A 1 93 ? -7.742 -19.115 1.904 1.00 79.56 93 GLN A O 1
ATOM 752 N N . ASP A 1 94 ? -6.920 -21.083 1.159 1.00 83.50 94 ASP A N 1
ATOM 753 C CA . ASP A 1 94 ? -7.511 -20.968 -0.168 1.00 83.50 94 ASP A CA 1
ATOM 754 C C . ASP A 1 94 ? -9.042 -20.933 -0.050 1.00 83.50 94 ASP A C 1
ATOM 756 O O . ASP A 1 94 ? -9.674 -21.869 0.445 1.00 83.50 94 ASP A O 1
ATOM 760 N N . LYS A 1 95 ? -9.635 -19.813 -0.474 1.00 84.62 95 LYS A N 1
ATOM 761 C CA . LYS A 1 95 ? -11.088 -19.589 -0.477 1.00 84.62 95 LYS A CA 1
ATOM 762 C C . LYS A 1 95 ? -11.726 -19.952 -1.823 1.00 84.62 95 LYS A C 1
ATOM 764 O O . LYS A 1 95 ? -12.877 -19.594 -2.061 1.00 84.62 95 LYS A O 1
ATOM 769 N N . GLY A 1 96 ? -10.988 -20.625 -2.709 1.00 85.50 96 GLY A N 1
ATOM 770 C CA . GLY A 1 96 ? -11.451 -21.040 -4.034 1.00 85.50 96 GLY A CA 1
ATOM 771 C C . GLY A 1 96 ? -11.468 -19.913 -5.068 1.00 85.50 96 GLY A C 1
ATOM 772 O O . GLY A 1 96 ? -11.997 -20.097 -6.160 1.00 85.50 96 GLY A O 1
ATOM 773 N N . VAL A 1 97 ? -10.903 -18.747 -4.737 1.00 86.31 97 VAL A N 1
ATOM 774 C CA . VAL A 1 97 ? -10.725 -17.623 -5.665 1.00 86.31 97 VAL A CA 1
ATOM 775 C C . VAL A 1 97 ? -9.237 -17.482 -5.948 1.00 86.31 97 VAL A C 1
ATOM 777 O O . VAL A 1 97 ? -8.499 -16.860 -5.182 1.00 86.31 97 VAL A O 1
ATOM 780 N N . GLN A 1 98 ? -8.797 -18.075 -7.053 1.00 87.06 98 GLN A N 1
ATOM 781 C CA . GLN A 1 98 ? -7.424 -17.973 -7.526 1.00 87.06 98 GLN A CA 1
ATOM 782 C C . GLN A 1 98 ? -7.320 -16.851 -8.561 1.00 87.06 98 GLN A C 1
ATOM 784 O O . GLN A 1 98 ? -8.148 -16.749 -9.463 1.00 87.06 98 GLN A O 1
ATOM 789 N N . HIS A 1 99 ? -6.309 -15.995 -8.422 1.00 85.56 99 HIS A N 1
ATOM 790 C CA . HIS A 1 99 ? -6.007 -15.000 -9.446 1.00 85.56 99 HIS A CA 1
ATOM 791 C C . HIS A 1 99 ? -5.223 -15.680 -10.568 1.00 85.56 99 HIS A C 1
ATOM 793 O O . HIS A 1 99 ? -4.130 -16.198 -10.335 1.00 85.56 99 HIS A O 1
ATOM 799 N N . GLU A 1 100 ? -5.783 -15.664 -11.771 1.00 91.69 100 GLU A N 1
ATOM 800 C CA . GLU A 1 100 ? -5.113 -16.090 -12.995 1.00 91.69 100 GLU A CA 1
ATOM 801 C C . GLU A 1 100 ? -4.705 -14.848 -13.791 1.00 91.69 100 GLU A C 1
ATOM 803 O O . GLU A 1 100 ? -5.453 -13.872 -13.875 1.00 91.69 100 GLU A O 1
ATOM 808 N N . ILE A 1 101 ? -3.482 -14.852 -14.321 1.00 93.00 101 ILE A N 1
ATOM 809 C CA . ILE A 1 101 ? -2.996 -13.789 -15.200 1.00 93.00 101 ILE A CA 1
ATOM 810 C C . ILE A 1 101 ? -2.967 -14.360 -16.610 1.00 93.00 101 ILE A C 1
ATOM 812 O O . ILE A 1 101 ? -2.060 -15.119 -16.957 1.00 93.00 101 ILE A O 1
ATOM 816 N N . ASP A 1 102 ? -3.937 -13.956 -17.423 1.00 93.69 102 ASP A N 1
ATOM 817 C CA . ASP A 1 102 ? -3.982 -14.322 -18.831 1.00 93.69 102 ASP A CA 1
ATOM 818 C C . ASP A 1 102 ? -2.873 -13.601 -19.596 1.00 93.69 102 ASP A C 1
ATOM 820 O O . ASP A 1 102 ? -2.864 -12.374 -19.743 1.00 93.69 102 ASP A O 1
ATOM 824 N N . LEU A 1 103 ? -1.920 -14.374 -20.106 1.00 94.00 103 LEU A N 1
ATOM 825 C CA . LEU A 1 103 ? -0.888 -13.857 -20.991 1.00 94.00 103 LEU A CA 1
ATOM 826 C C . LEU A 1 103 ? -1.339 -13.993 -22.440 1.00 94.00 103 LEU A C 1
ATOM 828 O O . LEU A 1 103 ? -1.869 -15.023 -22.859 1.00 94.00 103 LEU A O 1
ATOM 832 N N . VAL A 1 104 ? -1.070 -12.962 -23.237 1.00 95.81 104 VAL A N 1
ATOM 833 C CA . VAL A 1 104 ? -1.282 -13.040 -24.682 1.00 95.81 104 VAL A CA 1
ATOM 834 C C . VAL A 1 104 ? -0.361 -14.135 -25.248 1.00 95.81 104 VAL A C 1
ATOM 836 O O . VAL A 1 104 ? 0.832 -14.159 -24.925 1.00 95.81 104 VAL A O 1
ATOM 839 N N . PRO A 1 105 ? -0.855 -15.052 -26.103 1.00 96.38 105 PRO A N 1
ATOM 840 C CA . PRO A 1 105 ? -0.002 -16.052 -26.733 1.00 96.38 105 PRO A CA 1
ATOM 841 C C . PRO A 1 105 ? 1.190 -15.398 -27.446 1.00 96.38 105 PRO A C 1
ATOM 843 O O . PRO A 1 105 ? 1.021 -14.520 -28.290 1.00 96.38 105 PRO A O 1
ATOM 846 N N . GLY A 1 106 ? 2.407 -15.815 -27.093 1.00 95.50 106 GLY A N 1
ATOM 847 C CA . GLY A 1 106 ? 3.648 -15.226 -27.608 1.00 95.50 106 GLY A CA 1
ATOM 848 C C . GLY A 1 106 ? 4.281 -14.148 -26.718 1.00 95.50 106 GLY A C 1
ATOM 849 O O . GLY A 1 106 ? 5.384 -13.692 -27.030 1.00 95.50 106 GLY A O 1
ATOM 850 N N . THR A 1 107 ? 3.656 -13.772 -25.595 1.00 95.62 107 THR A N 1
ATOM 851 C CA . THR A 1 107 ? 4.296 -12.937 -24.569 1.00 95.62 107 THR A CA 1
ATOM 852 C C . THR A 1 107 ? 5.536 -13.638 -24.012 1.00 95.62 107 THR A C 1
ATOM 854 O O . THR A 1 107 ? 5.502 -14.805 -23.626 1.00 95.62 107 THR A O 1
ATOM 857 N N . LYS A 1 108 ? 6.650 -12.903 -23.963 1.00 94.75 108 LYS A N 1
ATOM 858 C CA . LYS A 1 108 ? 7.897 -13.350 -23.336 1.00 94.75 108 LYS A CA 1
ATOM 859 C C . LYS A 1 108 ? 8.004 -12.759 -21.938 1.00 94.75 108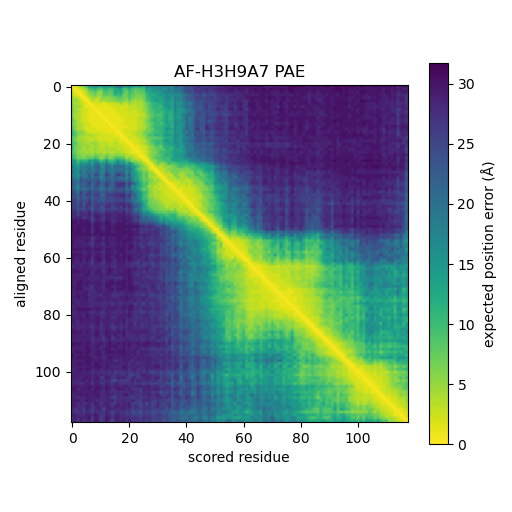 LYS A C 1
ATOM 861 O O . LYS A 1 108 ? 7.592 -11.624 -21.713 1.00 94.75 108 LYS A O 1
ATOM 866 N N . TYR A 1 109 ? 8.593 -13.514 -21.020 1.00 92.12 109 TYR A N 1
ATOM 867 C CA . TYR A 1 109 ? 8.916 -13.002 -19.696 1.00 92.12 109 TYR A CA 1
ATOM 868 C C . TYR A 1 109 ? 10.077 -12.000 -19.784 1.00 92.12 109 TYR A C 1
ATOM 870 O O . TYR A 1 109 ? 11.031 -12.193 -20.542 1.00 92.12 109 TYR A O 1
ATOM 878 N N . CYS A 1 110 ? 9.996 -10.930 -18.997 1.00 91.81 110 CYS A N 1
ATOM 879 C CA . CYS A 1 110 ? 11.076 -9.961 -18.839 1.00 91.81 110 CYS A CA 1
ATOM 880 C C . CYS A 1 110 ? 11.886 -10.307 -17.586 1.00 91.81 110 CYS A C 1
ATOM 882 O O . CYS A 1 110 ? 11.312 -10.616 -16.545 1.00 91.81 110 CYS A O 1
ATOM 884 N N . VAL A 1 111 ? 13.216 -10.224 -17.672 1.00 93.88 111 VAL A N 1
ATOM 885 C CA . VAL A 1 111 ? 14.112 -10.369 -16.516 1.00 93.88 111 VAL A CA 1
ATOM 886 C C . VAL A 1 111 ? 14.797 -9.036 -16.265 1.00 93.88 111 VAL A C 1
ATOM 888 O O . VAL A 1 111 ? 15.462 -8.497 -17.147 1.00 93.88 111 VAL A O 1
ATOM 891 N N . THR A 1 112 ? 14.657 -8.517 -15.052 1.00 94.19 112 THR A N 1
ATOM 892 C CA . THR A 1 112 ? 15.323 -7.292 -14.598 1.00 94.19 112 THR A CA 1
ATOM 893 C C . THR A 1 112 ? 16.339 -7.635 -13.516 1.00 94.19 112 THR A C 1
ATOM 895 O O . THR A 1 112 ? 16.060 -8.454 -12.642 1.00 94.19 112 THR A O 1
ATOM 898 N N . ARG A 1 113 ? 17.525 -7.015 -13.547 1.00 94.62 113 ARG A N 1
ATOM 899 C CA . ARG A 1 113 ? 18.506 -7.160 -12.460 1.00 94.62 113 ARG A CA 1
ATOM 900 C C . ARG A 1 113 ? 18.013 -6.392 -11.235 1.00 94.62 113 ARG A C 1
ATOM 902 O O . ARG A 1 113 ? 17.594 -5.246 -11.366 1.00 94.62 113 ARG A O 1
ATOM 909 N N . GLN A 1 114 ? 18.078 -7.022 -10.065 1.00 94.00 114 GLN A N 1
ATOM 910 C CA . GLN A 1 114 ? 17.815 -6.348 -8.798 1.00 94.00 114 GLN A CA 1
ATOM 911 C C . GLN A 1 114 ? 18.901 -5.294 -8.545 1.00 94.00 114 GLN A C 1
ATOM 913 O O . GLN A 1 114 ? 20.083 -5.543 -8.802 1.00 94.00 114 GLN A O 1
ATOM 918 N N . TRP A 1 115 ? 18.504 -4.119 -8.059 1.00 93.38 115 TRP A N 1
ATOM 919 C CA . TRP A 1 115 ? 19.451 -3.113 -7.586 1.00 93.38 115 TRP A CA 1
ATOM 920 C C . TRP A 1 115 ? 20.241 -3.646 -6.382 1.00 93.38 115 TRP A C 1
ATOM 922 O O . TRP A 1 115 ? 19.693 -4.444 -5.617 1.00 93.38 115 TRP A O 1
ATOM 932 N N . PRO A 1 116 ? 21.508 -3.232 -6.192 1.00 91.38 116 PRO A N 1
ATOM 933 C CA . PRO A 1 116 ? 22.238 -3.582 -4.982 1.00 91.38 116 PRO A CA 1
ATOM 934 C C . PRO A 1 116 ? 21.433 -3.118 -3.763 1.00 91.38 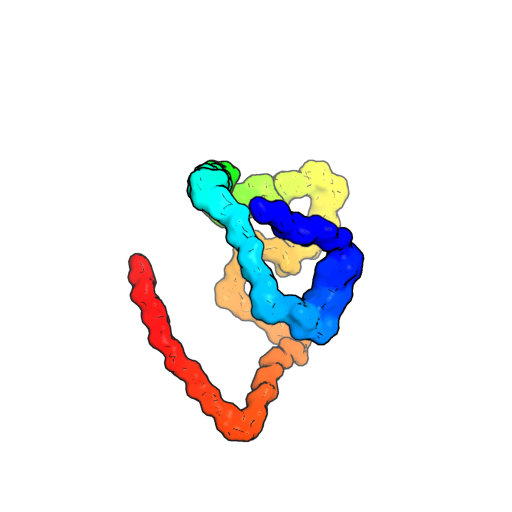116 PRO A C 1
ATOM 936 O O . PRO A 1 116 ? 21.018 -1.960 -3.709 1.00 91.38 116 PRO A O 1
ATOM 939 N N . LEU A 1 117 ? 21.181 -4.031 -2.824 1.00 91.31 117 LEU A N 1
ATOM 940 C CA . LEU 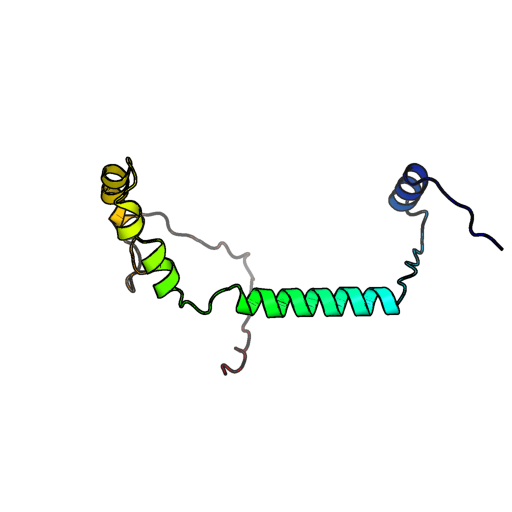A 1 117 ? 20.608 -3.662 -1.534 1.00 91.31 117 LEU A CA 1
ATOM 941 C C . LEU A 1 117 ? 21.700 -2.965 -0.698 1.00 91.31 117 LEU A C 1
ATOM 943 O O . LEU A 1 117 ? 22.855 -3.397 -0.784 1.00 91.31 117 LEU A O 1
ATOM 947 N N . PRO A 1 118 ? 21.370 -1.892 0.041 1.00 82.75 118 PRO A N 1
ATOM 948 C CA . PRO A 1 118 ? 22.285 -1.270 0.997 1.00 82.75 118 PRO A CA 1
ATOM 949 C C . PRO A 1 118 ? 22.650 -2.206 2.156 1.00 82.75 118 PRO A C 1
ATOM 951 O O . PRO A 1 118 ? 21.842 -3.112 2.475 1.00 82.75 118 PRO A O 1
#

Foldseek 3Di:
DDDDDDDPVVVVVCVVVVVDPDDDDPPPVVVVVVVVVVVVVCVVVVVVVPPPPDPLNVCVCVDLVVCPPPPCSVVVVVCCVVVPSDDDPDDPDDPVDDDDDDDDPPDDDDDDDDDDDD

Nearest PDB structures (foldseek):
  8uex-assembly1_1V  TM=1.697E-01  e=9.552E+00  Sus scrofa

Mean predicted aligned error: 18.63 Å

Solvent-accessible surface area (backbone atoms only — not comparable to full-atom values): 8042 Å² total; per-residue (Å²): 136,82,79,85,88,73,54,69,76,55,51,55,48,37,49,74,71,62,72,55,89,78,86,85,80,87,69,57,62,70,60,53,51,49,53,49,48,52,49,52,47,50,50,52,50,46,56,62,69,46,59,86,60,48,76,62,53,55,41,62,68,67,26,77,74,60,38,64,81,42,95,56,35,72,64,55,60,76,44,41,84,82,59,55,96,60,85,68,95,64,80,78,80,87,82,85,80,78,90,79,82,88,70,62,92,86,70,75,89,85,87,76,83,80,74,85,78,134

pLDDT: mean 79.27, std 12.3, range [48.0, 96.38]